Protein AF-A0A6I7X0T3-F1 (afdb_monomer)

Radius of gyration: 15.63 Å; Cα contacts (8 Å, |Δi|>4): 142; chains: 1; bounding box: 48×28×39 Å

pLDDT: mean 87.48, std 11.25, range [50.62, 98.12]

Solvent-accessible surface area (backbone atoms only — not comparable to full-atom values): 7816 Å² total; per-residue (Å²): 108,68,67,59,59,55,43,60,72,38,98,80,51,48,70,70,56,54,52,52,51,42,48,51,34,50,75,72,68,50,64,80,70,40,60,78,75,40,70,85,42,82,47,60,64,35,23,42,48,51,13,45,48,27,44,77,70,67,38,39,74,61,11,50,53,28,41,51,51,23,53,52,52,51,29,67,75,67,68,45,88,84,77,78,61,70,49,70,58,23,47,51,50,51,49,39,30,56,71,67,62,44,68,68,36,44,55,48,44,55,53,46,43,58,52,56,74,69,50,88,74,90,45,89,46,49,63,60,49,49,53,56,56,62,77,76,111

Sequence (137 aa):
MQVLQDHIKSDDATNATILSFAEYKIILGHTQDIENLIKQDYSIRGLTLRGSLCFLENRNDEALKFYSATVQQIKQKTRKRNVFLPSIHGFFYNLALLKNRAPENLNYLKKQLAIIAKSKEEDYFLSIQIQLQHGFN

Foldseek 3Di:
DVVLVVVVVDPPDDLVSLLVVLVVCLVVLNLPCSCVSLVPPLDLSSLLSQLSSCLSVVVLVSSQVSVVSSQVVCCVVVVDPQDADAEPSSVSNLVSLVVVPDPVSVVVSLSNLVSLVPDPDDGPCSVVSVVVNVVVD

Structure (mmCIF, N/CA/C/O backbone):
data_AF-A0A6I7X0T3-F1
#
_entry.id   AF-A0A6I7X0T3-F1
#
loop_
_atom_site.group_PDB
_atom_site.id
_atom_site.type_symbol
_atom_site.label_atom_id
_atom_site.label_alt_id
_atom_site.label_comp_id
_atom_site.label_asym_id
_atom_site.label_entity_id
_atom_site.label_seq_id
_atom_site.pdbx_PDB_ins_code
_atom_site.Cartn_x
_atom_site.Cartn_y
_atom_site.Cartn_z
_atom_site.occupancy
_atom_site.B_iso_or_equiv
_atom_site.auth_seq_id
_atom_site.auth_comp_id
_atom_site.auth_asym_id
_atom_site.auth_atom_id
_atom_site.pdbx_PDB_model_num
ATOM 1 N N . MET A 1 1 ? 11.819 12.827 -17.311 1.00 58.53 1 MET A N 1
ATOM 2 C CA . MET A 1 1 ? 11.371 11.483 -16.874 1.00 58.53 1 MET A CA 1
ATOM 3 C C . MET A 1 1 ? 12.126 10.347 -17.539 1.00 58.53 1 MET A C 1
ATOM 5 O O . MET A 1 1 ? 12.478 9.417 -16.829 1.00 58.53 1 MET A O 1
ATOM 9 N N . GLN A 1 2 ? 12.473 10.458 -18.824 1.00 62.31 2 GLN A N 1
ATOM 10 C CA . GLN A 1 2 ? 13.443 9.567 -19.475 1.00 62.31 2 GLN A CA 1
ATOM 11 C C . GLN A 1 2 ? 14.761 9.469 -18.679 1.00 62.31 2 GLN A C 1
ATOM 13 O O . GLN A 1 2 ? 15.197 8.377 -18.364 1.00 62.31 2 GLN A O 1
ATOM 18 N N . VAL A 1 3 ? 15.240 10.598 -18.140 1.00 63.50 3 VAL A N 1
ATOM 19 C CA . VAL A 1 3 ? 16.402 10.677 -17.228 1.00 63.50 3 VAL A CA 1
ATOM 20 C C . VAL A 1 3 ? 16.337 9.728 -16.015 1.00 63.50 3 VAL A C 1
ATOM 22 O O . VAL A 1 3 ? 17.348 9.129 -15.673 1.00 63.50 3 VAL A O 1
ATOM 25 N N . LEU A 1 4 ? 15.177 9.552 -15.359 1.00 61.22 4 LEU A N 1
ATOM 26 C CA . LEU A 1 4 ? 15.065 8.632 -14.211 1.00 61.22 4 LEU A CA 1
ATOM 27 C C . LEU A 1 4 ? 15.045 7.170 -14.660 1.00 61.22 4 LEU A C 1
ATOM 29 O O . LEU A 1 4 ? 15.636 6.319 -14.006 1.00 61.22 4 LEU A O 1
ATOM 33 N N . GLN A 1 5 ? 14.385 6.882 -15.779 1.00 65.31 5 GLN A N 1
ATOM 34 C CA . GLN A 1 5 ? 14.355 5.538 -16.347 1.00 65.31 5 GLN A CA 1
ATOM 35 C C . GLN A 1 5 ? 15.734 5.116 -16.872 1.00 65.31 5 GLN A C 1
ATOM 37 O O . GLN A 1 5 ? 16.123 3.966 -16.695 1.00 65.31 5 GLN A O 1
ATOM 42 N N . ASP A 1 6 ? 16.477 6.044 -17.470 1.00 65.38 6 ASP A N 1
ATOM 43 C CA . ASP A 1 6 ? 17.831 5.822 -17.974 1.00 65.38 6 ASP A CA 1
ATOM 44 C C . ASP A 1 6 ? 18.833 5.665 -16.824 1.00 65.38 6 ASP A C 1
ATOM 46 O O . ASP A 1 6 ? 19.697 4.797 -16.885 1.00 65.38 6 ASP A O 1
ATOM 50 N N . HIS A 1 7 ? 18.666 6.421 -15.733 1.00 63.53 7 HIS A N 1
ATOM 51 C CA . HIS A 1 7 ? 19.491 6.275 -14.532 1.00 63.53 7 HIS A CA 1
ATOM 52 C C . HIS A 1 7 ? 19.209 4.975 -13.763 1.00 63.53 7 HIS A C 1
ATOM 54 O O . HIS A 1 7 ? 20.120 4.402 -13.191 1.00 63.53 7 HIS A O 1
ATOM 60 N N . ILE A 1 8 ? 17.974 4.459 -13.780 1.00 64.50 8 ILE A N 1
ATOM 61 C CA . ILE A 1 8 ? 17.649 3.146 -13.182 1.00 64.50 8 ILE A CA 1
ATOM 62 C C . ILE A 1 8 ? 18.222 1.985 -13.996 1.00 64.50 8 ILE A C 1
ATOM 64 O O . ILE A 1 8 ? 18.464 0.912 -13.452 1.00 64.50 8 ILE A O 1
ATOM 68 N N . LYS A 1 9 ? 18.434 2.189 -15.299 1.00 63.56 9 LYS A N 1
ATOM 69 C CA . LYS A 1 9 ? 19.105 1.217 -16.167 1.00 63.56 9 LYS A CA 1
ATOM 70 C C . LYS A 1 9 ? 20.629 1.245 -16.032 1.00 63.56 9 LYS A C 1
ATOM 72 O O . LYS A 1 9 ? 21.268 0.348 -16.576 1.00 63.56 9 LYS A O 1
ATOM 77 N N . SER A 1 10 ? 21.209 2.242 -15.359 1.00 59.53 10 SER A N 1
ATOM 78 C CA . SER A 1 10 ? 22.624 2.221 -14.989 1.00 59.53 10 SER A CA 1
ATOM 79 C C . SER A 1 10 ? 22.779 1.546 -13.622 1.00 59.53 10 SER A C 1
ATOM 81 O O . SER A 1 10 ? 21.964 1.757 -12.727 1.00 59.53 10 SER A O 1
ATOM 83 N N . ASP A 1 11 ? 23.828 0.739 -13.444 1.00 61.19 11 ASP A N 1
ATOM 84 C CA . ASP A 1 11 ? 24.097 -0.028 -12.208 1.00 61.19 11 ASP A CA 1
ATOM 85 C C . ASP A 1 11 ? 24.362 0.849 -10.956 1.00 61.19 11 ASP A C 1
ATOM 87 O O . ASP A 1 11 ? 24.584 0.332 -9.863 1.00 61.19 11 ASP A O 1
ATOM 91 N N . ASP A 1 12 ? 24.288 2.178 -11.085 1.00 63.88 12 ASP A N 1
ATOM 92 C CA . ASP A 1 12 ? 24.521 3.158 -10.014 1.00 63.88 12 ASP A CA 1
ATOM 93 C C . ASP A 1 12 ? 23.238 3.571 -9.264 1.00 63.88 12 ASP A C 1
ATOM 95 O O . ASP A 1 12 ? 23.274 4.392 -8.339 1.00 63.88 12 ASP A O 1
ATOM 99 N N . ALA A 1 13 ? 22.074 3.047 -9.657 1.00 71.88 13 ALA A N 1
ATOM 100 C CA . ALA A 1 13 ? 20.803 3.453 -9.075 1.00 71.88 13 ALA A CA 1
ATOM 101 C C . ALA A 1 13 ? 20.672 3.016 -7.607 1.00 71.88 13 ALA A C 1
ATOM 103 O O . ALA A 1 13 ? 20.598 1.832 -7.276 1.00 71.88 13 ALA A O 1
ATOM 104 N N . THR A 1 14 ? 20.553 3.989 -6.700 1.00 84.25 14 THR A N 1
ATOM 105 C CA . THR A 1 14 ? 20.292 3.683 -5.287 1.00 84.25 14 THR A CA 1
ATOM 106 C C . THR A 1 14 ? 18.906 3.063 -5.094 1.00 84.25 14 THR A C 1
ATOM 108 O O . THR A 1 14 ? 17.946 3.403 -5.793 1.00 84.25 14 THR A O 1
ATOM 111 N N . ASN A 1 15 ? 18.753 2.231 -4.059 1.00 86.25 15 ASN A N 1
ATOM 112 C CA . ASN A 1 15 ? 17.454 1.660 -3.694 1.00 86.25 15 ASN A CA 1
ATOM 113 C C . ASN A 1 15 ? 16.377 2.742 -3.459 1.00 86.25 15 ASN A C 1
ATOM 115 O O . ASN A 1 15 ? 15.218 2.585 -3.836 1.00 86.25 15 ASN A O 1
ATOM 119 N N . ALA A 1 16 ? 16.760 3.896 -2.901 1.00 87.25 16 ALA A N 1
ATOM 120 C CA . ALA A 1 16 ? 15.847 5.021 -2.718 1.00 87.25 16 ALA A CA 1
ATOM 121 C C . ALA A 1 16 ? 15.305 5.560 -4.054 1.00 87.25 16 ALA A C 1
ATOM 123 O O . ALA A 1 16 ? 14.114 5.875 -4.137 1.00 87.25 16 ALA A O 1
ATOM 124 N N . THR A 1 17 ? 16.146 5.624 -5.092 1.00 89.56 17 THR A N 1
ATOM 125 C CA . THR A 1 17 ? 15.759 6.033 -6.450 1.00 89.56 17 THR A CA 1
ATOM 126 C C . THR A 1 17 ? 14.804 5.026 -7.086 1.00 89.56 17 THR A C 1
ATOM 128 O O . THR A 1 17 ? 13.782 5.429 -7.645 1.00 89.56 17 THR A O 1
ATOM 131 N N . ILE A 1 18 ? 15.086 3.725 -6.944 1.00 91.06 18 ILE A N 1
ATOM 132 C CA . ILE A 1 18 ? 14.226 2.644 -7.451 1.00 91.06 18 ILE A CA 1
ATOM 133 C C . ILE A 1 18 ? 12.827 2.741 -6.830 1.00 91.06 18 ILE A C 1
ATOM 135 O O . ILE A 1 18 ? 11.828 2.758 -7.551 1.00 91.06 18 ILE A O 1
ATOM 139 N N . LEU A 1 19 ? 12.745 2.882 -5.503 1.00 93.50 19 LEU A N 1
ATOM 140 C CA . LEU A 1 19 ? 11.469 3.019 -4.799 1.00 93.50 19 LEU A CA 1
ATOM 141 C C . LEU A 1 19 ? 10.713 4.294 -5.202 1.00 93.50 19 LEU A C 1
ATOM 143 O O . LEU A 1 19 ? 9.498 4.245 -5.367 1.00 93.50 19 LEU A O 1
ATOM 147 N N . SER A 1 20 ? 11.403 5.420 -5.408 1.00 93.06 20 SER A N 1
ATOM 148 C CA . SER A 1 20 ? 10.763 6.662 -5.873 1.00 93.06 20 SER A CA 1
ATOM 149 C C . SER A 1 20 ? 10.193 6.540 -7.284 1.00 93.06 20 SER A C 1
ATOM 151 O O . SER A 1 20 ? 9.116 7.062 -7.565 1.00 93.06 20 SER A O 1
ATOM 153 N N . PHE A 1 21 ? 10.872 5.821 -8.175 1.00 92.25 21 PHE A N 1
ATOM 154 C CA . PHE A 1 21 ? 10.352 5.559 -9.513 1.00 92.25 21 PHE A CA 1
ATOM 155 C C . PHE A 1 21 ? 9.183 4.572 -9.506 1.00 92.25 21 PHE A C 1
ATOM 157 O O . PHE A 1 21 ? 8.199 4.786 -10.214 1.00 92.25 21 PHE A O 1
ATOM 164 N N . ALA A 1 22 ? 9.250 3.531 -8.673 1.00 94.38 22 ALA A N 1
ATOM 165 C CA . ALA A 1 22 ? 8.134 2.615 -8.458 1.00 94.38 22 ALA A CA 1
ATOM 166 C C . ALA A 1 22 ? 6.892 3.355 -7.934 1.00 94.38 22 ALA A C 1
ATOM 168 O O . ALA A 1 22 ? 5.801 3.184 -8.472 1.00 94.38 22 ALA A O 1
ATOM 169 N N . GLU A 1 23 ? 7.064 4.224 -6.937 1.00 94.81 23 GLU A N 1
ATOM 170 C CA . GLU A 1 23 ? 5.997 5.062 -6.383 1.00 94.81 23 GLU A CA 1
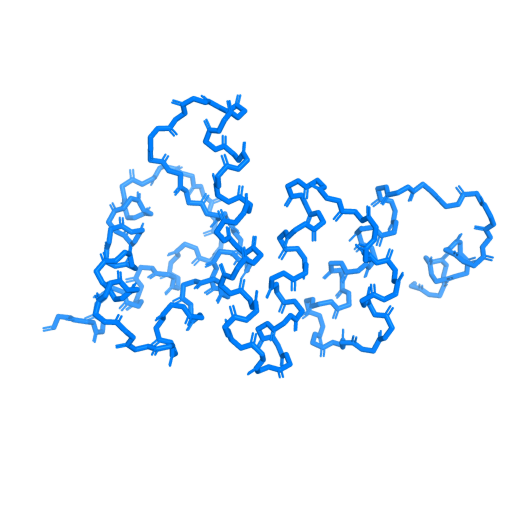ATOM 171 C C . GLU A 1 23 ? 5.386 5.982 -7.442 1.00 94.81 23 GLU A C 1
ATOM 173 O O . GLU A 1 23 ? 4.166 6.019 -7.592 1.00 94.81 23 GLU A O 1
ATOM 178 N N . TYR A 1 24 ? 6.218 6.643 -8.250 1.00 93.69 24 TYR A N 1
ATOM 179 C CA . TYR A 1 24 ? 5.743 7.448 -9.373 1.00 93.69 24 TYR A CA 1
ATOM 180 C C . TYR A 1 24 ? 4.881 6.636 -10.351 1.00 93.69 24 TYR A C 1
ATOM 182 O O . TYR A 1 24 ? 3.785 7.067 -10.710 1.00 93.69 24 TYR A O 1
ATOM 190 N N . LYS A 1 25 ? 5.343 5.450 -10.770 1.00 93.94 25 LYS A N 1
ATOM 191 C CA . LYS A 1 25 ? 4.575 4.602 -11.693 1.00 93.94 25 LYS A CA 1
ATOM 192 C C . LYS A 1 25 ? 3.250 4.138 -11.069 1.00 93.94 25 LYS A C 1
ATOM 194 O O . LYS A 1 25 ? 2.233 4.180 -11.754 1.00 93.94 25 LYS A O 1
ATOM 199 N N . ILE A 1 26 ? 3.243 3.790 -9.777 1.00 95.31 26 ILE A N 1
ATOM 200 C CA . ILE A 1 26 ? 2.024 3.447 -9.019 1.00 95.31 26 ILE A CA 1
ATOM 201 C C . ILE A 1 26 ? 1.032 4.612 -9.019 1.00 95.31 26 ILE A C 1
ATOM 203 O O . ILE A 1 26 ? -0.150 4.398 -9.271 1.00 95.31 26 ILE A O 1
ATOM 207 N N . ILE A 1 27 ? 1.494 5.842 -8.774 1.00 92.62 27 ILE A N 1
ATOM 208 C CA . ILE A 1 27 ? 0.631 7.034 -8.770 1.00 92.62 27 ILE A CA 1
ATOM 209 C C . ILE A 1 27 ? 0.006 7.271 -10.151 1.00 92.62 27 ILE A C 1
ATOM 211 O O . ILE A 1 27 ? -1.149 7.679 -10.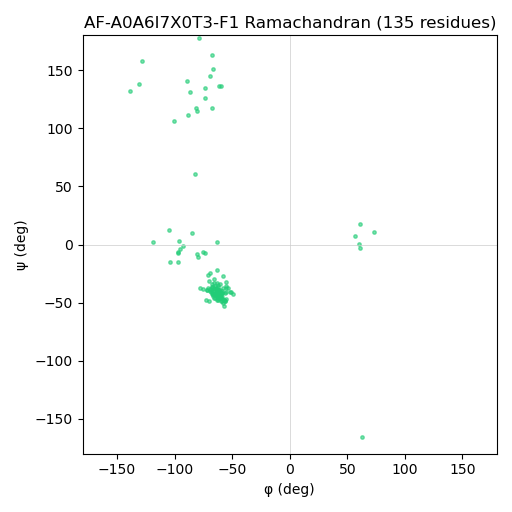236 1.00 92.62 27 ILE A O 1
ATOM 215 N N . LEU A 1 28 ? 0.729 6.963 -11.232 1.00 92.62 28 LEU A N 1
ATOM 216 C CA . LEU A 1 28 ? 0.185 6.999 -12.593 1.00 92.62 28 LEU A CA 1
ATOM 217 C C . LEU A 1 28 ? -0.739 5.820 -12.939 1.00 92.62 28 LEU A C 1
ATOM 219 O O . LEU A 1 28 ? -1.306 5.795 -14.028 1.00 92.62 28 LEU A O 1
ATOM 223 N N . GLY A 1 29 ? -0.870 4.823 -12.063 1.00 91.88 29 GLY A N 1
ATOM 224 C CA . GLY A 1 29 ? -1.607 3.592 -12.353 1.00 91.88 29 GLY A CA 1
ATOM 225 C C . GLY A 1 29 ? -0.883 2.645 -13.317 1.00 91.88 29 GLY A C 1
ATOM 226 O O . GLY A 1 29 ? -1.476 1.676 -13.782 1.00 91.88 29 GLY A O 1
ATOM 227 N N . HIS A 1 30 ? 0.392 2.891 -13.624 1.00 94.25 30 HIS A N 1
ATOM 228 C CA . HIS A 1 30 ? 1.2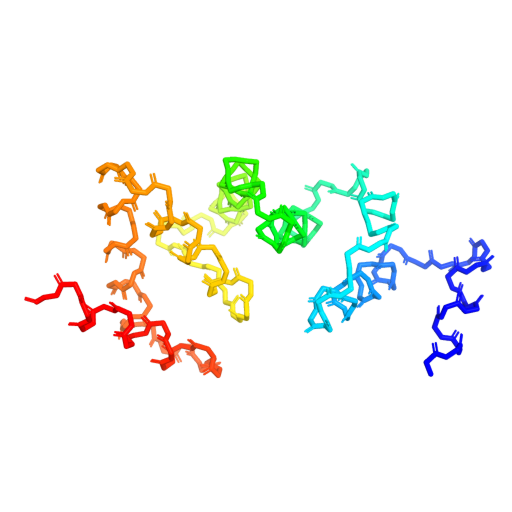07 1.974 -14.416 1.00 94.25 30 HIS A CA 1
ATOM 229 C C . HIS A 1 30 ? 1.722 0.867 -13.503 1.00 94.25 30 HIS A C 1
ATOM 231 O O . HIS A 1 30 ? 2.486 1.151 -12.591 1.00 94.25 30 HIS A O 1
ATOM 237 N N . THR A 1 31 ? 1.347 -0.386 -13.742 1.00 92.06 31 THR A N 1
ATOM 238 C CA . THR A 1 31 ? 1.733 -1.509 -12.867 1.00 92.06 31 THR A CA 1
ATOM 239 C C . THR A 1 31 ? 2.847 -2.376 -13.455 1.00 92.06 31 THR A C 1
ATOM 241 O O . THR A 1 31 ? 3.510 -3.117 -12.730 1.00 92.06 31 THR A O 1
ATOM 244 N N . GLN A 1 32 ? 3.129 -2.234 -14.754 1.00 91.56 32 GLN A N 1
ATOM 245 C CA . GLN A 1 32 ? 4.094 -3.071 -15.465 1.00 91.56 32 GLN A CA 1
ATOM 246 C C . GLN A 1 32 ? 5.497 -2.962 -14.852 1.00 91.56 32 GLN A C 1
ATOM 248 O O . GLN A 1 32 ? 5.974 -1.865 -14.550 1.00 91.56 32 GLN A O 1
ATOM 253 N N . ASP A 1 33 ? 6.169 -4.101 -14.693 1.00 89.50 33 ASP A N 1
ATOM 254 C CA . ASP A 1 33 ? 7.555 -4.253 -14.219 1.00 89.50 33 ASP A CA 1
ATOM 255 C C . ASP A 1 33 ? 7.864 -3.747 -12.802 1.00 89.50 33 ASP A C 1
ATOM 257 O O . ASP A 1 33 ? 8.985 -3.925 -12.325 1.00 89.50 33 ASP A O 1
ATOM 261 N N . ILE A 1 34 ? 6.900 -3.154 -12.091 1.00 92.75 34 ILE A N 1
ATOM 262 C CA . ILE A 1 34 ? 7.144 -2.611 -10.748 1.00 92.75 34 ILE A CA 1
ATOM 263 C C . ILE A 1 34 ? 7.490 -3.724 -9.774 1.00 92.75 34 ILE A C 1
ATOM 265 O O . ILE A 1 34 ? 8.424 -3.572 -8.991 1.00 92.75 34 ILE A O 1
ATOM 269 N N . GLU A 1 35 ? 6.782 -4.851 -9.840 1.00 92.06 35 GLU A N 1
ATOM 270 C CA . GLU A 1 35 ? 7.033 -5.978 -8.945 1.00 92.06 35 GLU A CA 1
ATOM 271 C C . GLU A 1 35 ? 8.491 -6.441 -9.030 1.00 92.06 35 GLU A C 1
ATOM 273 O O . GLU A 1 35 ? 9.135 -6.632 -8.003 1.00 92.06 35 GLU A O 1
ATOM 278 N N . ASN A 1 36 ? 9.065 -6.508 -10.234 1.00 91.25 36 ASN A N 1
ATOM 279 C CA . ASN A 1 36 ? 10.470 -6.865 -10.411 1.00 91.25 36 ASN A CA 1
ATOM 280 C C . ASN A 1 36 ? 11.436 -5.843 -9.804 1.00 91.25 36 ASN A C 1
ATOM 282 O O . ASN A 1 36 ? 12.459 -6.259 -9.260 1.00 91.25 36 ASN A O 1
ATOM 286 N N . LEU A 1 37 ? 11.100 -4.550 -9.856 1.00 89.81 37 LEU A N 1
ATOM 287 C CA . LEU A 1 37 ? 11.911 -3.479 -9.272 1.00 89.81 37 LEU A CA 1
ATOM 288 C C . LEU A 1 37 ? 11.945 -3.538 -7.739 1.00 89.81 37 LEU A C 1
ATOM 290 O O . LEU A 1 37 ? 12.965 -3.202 -7.148 1.00 89.81 37 LEU A O 1
ATOM 294 N N . ILE A 1 38 ? 10.850 -3.956 -7.090 1.00 93.56 38 ILE A N 1
ATOM 295 C CA . ILE A 1 38 ? 10.698 -3.835 -5.627 1.00 93.56 38 ILE A CA 1
ATOM 296 C C . ILE A 1 38 ? 10.531 -5.169 -4.881 1.00 93.56 38 ILE A C 1
ATOM 298 O O . ILE A 1 38 ? 10.379 -5.167 -3.660 1.00 93.56 38 ILE A O 1
ATOM 302 N N . LYS A 1 39 ? 10.570 -6.327 -5.561 1.00 91.12 39 LYS A N 1
ATOM 303 C CA . LYS A 1 39 ? 10.310 -7.652 -4.947 1.00 91.12 39 LYS A CA 1
ATOM 304 C C . LYS A 1 39 ? 11.234 -8.017 -3.783 1.00 91.12 39 LYS A C 1
ATOM 306 O O . LYS A 1 39 ? 10.828 -8.795 -2.923 1.00 91.12 39 LYS A O 1
ATOM 311 N N . GLN A 1 40 ? 12.456 -7.482 -3.760 1.00 89.81 40 GLN A N 1
ATOM 312 C CA . GLN A 1 40 ? 13.444 -7.747 -2.707 1.00 89.81 40 GLN A CA 1
ATOM 313 C C . GLN A 1 40 ? 13.452 -6.682 -1.599 1.00 89.81 40 GLN A C 1
ATOM 315 O O . GLN A 1 40 ? 14.160 -6.847 -0.607 1.00 89.81 40 GLN A O 1
ATOM 320 N N . ASP A 1 41 ? 12.661 -5.613 -1.730 1.00 92.75 41 ASP A N 1
ATOM 321 C CA . ASP A 1 41 ? 12.587 -4.572 -0.712 1.00 92.75 41 ASP A CA 1
ATOM 32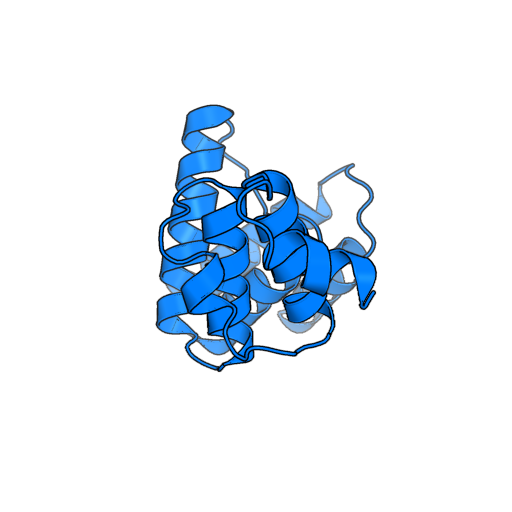2 C C . ASP A 1 41 ? 11.521 -4.912 0.341 1.00 92.75 41 ASP A C 1
ATOM 324 O O . ASP A 1 41 ? 10.313 -4.918 0.080 1.00 92.75 41 ASP A O 1
ATOM 328 N N . TYR A 1 42 ? 11.992 -5.197 1.556 1.00 93.69 42 TYR A N 1
ATOM 329 C CA . TYR A 1 42 ? 11.164 -5.497 2.730 1.00 93.69 42 TYR A CA 1
ATOM 330 C C . TYR A 1 42 ? 11.093 -4.334 3.727 1.00 93.69 42 TYR A C 1
ATOM 332 O O . TYR A 1 42 ? 10.652 -4.518 4.867 1.00 93.69 42 TYR A O 1
ATOM 340 N N . SER A 1 43 ? 11.539 -3.140 3.329 1.00 95.38 43 SER A N 1
ATOM 341 C CA . SER A 1 43 ? 11.375 -1.938 4.139 1.00 95.38 43 SER A CA 1
ATOM 342 C C . SER A 1 43 ? 9.899 -1.544 4.226 1.00 95.38 43 SER A C 1
ATOM 344 O O . SER A 1 43 ? 9.074 -1.936 3.399 1.00 95.38 43 SER A O 1
ATOM 346 N N . ILE A 1 44 ? 9.567 -0.688 5.196 1.00 95.94 44 ILE A N 1
ATOM 347 C CA . ILE A 1 44 ? 8.235 -0.074 5.316 1.00 95.94 44 ILE A CA 1
ATOM 348 C C . ILE A 1 44 ? 7.783 0.525 3.973 1.00 95.94 44 ILE A C 1
ATOM 350 O O . ILE A 1 44 ? 6.632 0.343 3.579 1.00 95.94 44 ILE A O 1
ATOM 354 N N . ARG A 1 45 ? 8.680 1.209 3.247 1.00 95.56 45 ARG A N 1
ATOM 355 C CA . ARG A 1 45 ? 8.356 1.822 1.951 1.00 95.56 45 ARG A CA 1
ATOM 356 C C . ARG A 1 45 ? 8.135 0.759 0.874 1.00 95.56 45 ARG A C 1
ATOM 358 O O . ARG A 1 45 ? 7.095 0.793 0.228 1.00 95.56 45 ARG A O 1
ATOM 365 N N . GLY A 1 46 ? 9.035 -0.216 0.737 1.00 96.38 46 GLY A N 1
ATOM 366 C CA . GLY A 1 46 ? 8.887 -1.313 -0.229 1.00 96.38 46 GLY A CA 1
ATOM 367 C C . GLY A 1 46 ? 7.587 -2.096 -0.042 1.00 96.38 46 GLY A C 1
ATOM 368 O O . GLY A 1 46 ? 6.822 -2.263 -0.991 1.00 96.38 46 GLY A O 1
ATOM 369 N N . LEU A 1 47 ? 7.264 -2.482 1.196 1.00 97.56 47 LEU A N 1
ATOM 370 C CA . LEU A 1 47 ? 6.006 -3.164 1.521 1.00 97.56 47 LEU A CA 1
ATOM 371 C C . LEU A 1 47 ? 4.772 -2.302 1.208 1.00 97.56 47 LEU A C 1
ATOM 373 O O . LEU A 1 47 ? 3.790 -2.808 0.668 1.00 97.56 47 LEU A O 1
ATOM 377 N N . THR A 1 48 ? 4.826 -0.995 1.483 1.00 97.75 48 THR A N 1
ATOM 378 C CA . THR A 1 48 ? 3.739 -0.053 1.152 1.00 97.75 48 THR A CA 1
ATOM 379 C C . THR A 1 48 ? 3.477 0.014 -0.353 1.00 97.75 48 THR A C 1
ATOM 381 O O . THR A 1 48 ? 2.323 -0.034 -0.794 1.00 97.75 48 THR A O 1
ATOM 384 N N . LEU A 1 49 ? 4.544 0.090 -1.154 1.00 97.44 49 LEU A N 1
ATOM 385 C CA . LEU A 1 49 ? 4.444 0.123 -2.611 1.00 97.44 49 LEU A CA 1
ATOM 386 C C . LEU A 1 49 ? 3.933 -1.210 -3.168 1.00 97.44 49 LEU A C 1
ATOM 388 O O . LEU A 1 49 ? 3.062 -1.202 -4.033 1.00 97.44 49 LEU A O 1
ATOM 392 N N . ARG A 1 50 ? 4.375 -2.349 -2.620 1.00 97.62 50 ARG A N 1
ATOM 393 C CA . ARG A 1 50 ? 3.859 -3.677 -3.000 1.00 97.62 50 ARG A CA 1
ATOM 394 C C . ARG A 1 50 ? 2.374 -3.838 -2.689 1.00 97.62 50 ARG A C 1
ATOM 396 O O . ARG A 1 50 ? 1.638 -4.338 -3.535 1.00 97.62 50 ARG A O 1
ATOM 403 N N . GLY A 1 51 ? 1.918 -3.369 -1.525 1.00 97.81 51 GLY A N 1
ATOM 404 C CA . GLY A 1 51 ? 0.491 -3.350 -1.190 1.00 97.81 51 GLY A CA 1
ATOM 405 C C . GLY A 1 51 ? -0.323 -2.522 -2.185 1.00 97.81 51 GLY A C 1
ATOM 406 O O . GLY A 1 51 ? -1.367 -2.964 -2.657 1.00 97.81 51 GLY A O 1
ATOM 407 N N . SER A 1 52 ? 0.209 -1.363 -2.575 1.00 97.94 52 SER A N 1
ATOM 408 C CA . SER A 1 52 ? -0.435 -0.463 -3.538 1.00 97.94 52 SER A CA 1
ATOM 409 C C . SER A 1 52 ? -0.485 -1.051 -4.944 1.00 97.94 52 SER A C 1
ATOM 411 O O . SER A 1 52 ? -1.528 -0.997 -5.587 1.00 97.94 52 SER A O 1
ATOM 413 N N . LEU A 1 53 ? 0.605 -1.675 -5.394 1.00 97.94 53 LEU A N 1
ATOM 414 C CA . LEU A 1 53 ? 0.655 -2.398 -6.662 1.00 97.94 53 LEU A CA 1
ATOM 415 C C . LEU A 1 53 ? -0.395 -3.518 -6.704 1.00 97.94 53 LEU A C 1
ATOM 417 O O . LEU A 1 53 ? -1.201 -3.562 -7.628 1.00 97.94 53 LEU A O 1
ATOM 421 N N . CYS A 1 54 ? -0.445 -4.362 -5.668 1.00 97.56 54 CYS A N 1
ATOM 422 C CA . CYS A 1 54 ? -1.429 -5.442 -5.577 1.00 97.56 54 CYS A CA 1
ATOM 423 C C . CYS A 1 54 ? -2.866 -4.906 -5.607 1.00 97.56 54 CYS A C 1
ATOM 425 O O . CYS A 1 54 ? -3.725 -5.475 -6.277 1.00 97.56 54 CYS A O 1
ATOM 427 N N . PHE A 1 55 ? -3.138 -3.800 -4.907 1.00 97.75 55 PHE A N 1
ATOM 428 C CA . PHE A 1 55 ? -4.458 -3.172 -4.915 1.00 97.75 55 PHE A CA 1
ATOM 429 C C . PHE A 1 55 ? -4.860 -2.689 -6.317 1.00 97.75 55 PHE A C 1
ATOM 431 O O . PHE A 1 55 ? -5.977 -2.970 -6.758 1.00 97.75 55 PHE A O 1
ATOM 438 N N . LEU A 1 56 ? -3.952 -2.010 -7.031 1.00 96.69 56 LEU A N 1
ATOM 439 C CA . LEU A 1 56 ? -4.191 -1.527 -8.398 1.00 96.69 56 LEU A CA 1
ATOM 440 C C . LEU A 1 56 ? -4.427 -2.675 -9.390 1.00 96.69 56 LEU A C 1
ATOM 442 O O . LEU A 1 56 ? -5.247 -2.547 -10.293 1.00 96.69 56 LEU A O 1
ATOM 446 N N . GLU A 1 57 ? -3.785 -3.821 -9.175 1.00 96.44 57 GLU A N 1
ATOM 447 C CA . GLU A 1 57 ? -3.984 -5.047 -9.960 1.00 96.44 57 GLU A CA 1
ATOM 448 C 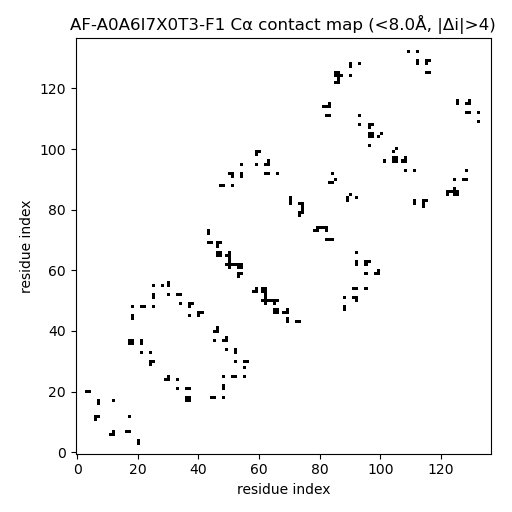C . GLU A 1 57 ? -5.169 -5.899 -9.477 1.00 96.44 57 GLU A C 1
ATOM 450 O O . GLU A 1 57 ? -5.350 -7.036 -9.907 1.00 96.44 57 GLU A O 1
ATOM 455 N N . ASN A 1 58 ? -5.991 -5.366 -8.567 1.00 95.94 58 ASN A N 1
ATOM 456 C CA . ASN A 1 58 ? -7.153 -6.035 -7.984 1.00 95.94 58 ASN A CA 1
ATOM 457 C C . ASN A 1 58 ? -6.826 -7.335 -7.208 1.00 95.94 58 ASN A C 1
ATOM 459 O O . ASN A 1 58 ? -7.730 -8.107 -6.875 1.00 95.94 58 ASN A O 1
ATOM 463 N N . ARG A 1 59 ? -5.558 -7.538 -6.824 1.00 96.56 59 ARG A N 1
ATOM 464 C CA . ARG A 1 59 ? -5.069 -8.598 -5.923 1.00 96.56 59 ARG A CA 1
ATOM 465 C C . ARG A 1 59 ? -5.269 -8.195 -4.455 1.00 96.56 59 ARG A C 1
ATOM 467 O O . ARG A 1 59 ? -4.318 -8.045 -3.689 1.00 96.56 59 ARG A O 1
ATOM 474 N N . ASN A 1 60 ? -6.523 -7.962 -4.056 1.00 95.62 60 ASN A N 1
ATOM 475 C CA . ASN A 1 60 ? -6.852 -7.327 -2.768 1.00 95.62 60 ASN A CA 1
ATOM 476 C C . ASN A 1 60 ? -6.352 -8.114 -1.540 1.00 95.62 60 ASN A C 1
ATOM 478 O O . ASN A 1 60 ? -5.860 -7.505 -0.593 1.00 95.62 60 ASN A O 1
ATOM 482 N N . ASP A 1 61 ? -6.420 -9.446 -1.551 1.00 95.50 61 ASP A N 1
ATOM 483 C CA . ASP A 1 61 ? -5.965 -10.252 -0.408 1.00 95.50 61 ASP A CA 1
ATOM 484 C C . ASP A 1 61 ? -4.444 -10.169 -0.215 1.00 95.50 61 ASP A C 1
ATOM 486 O O . ASP A 1 61 ? -3.951 -10.103 0.911 1.00 95.50 61 ASP A O 1
ATOM 490 N N . GLU A 1 62 ? -3.684 -10.117 -1.310 1.00 97.00 62 GLU A N 1
ATOM 491 C CA . GLU A 1 62 ? -2.238 -9.881 -1.272 1.00 97.00 62 GLU A CA 1
ATOM 492 C C . GLU A 1 62 ? -1.922 -8.452 -0.825 1.00 97.00 62 GLU A C 1
ATOM 494 O O . GLU A 1 62 ? -1.043 -8.252 0.018 1.00 97.00 62 GLU A O 1
ATOM 499 N N . ALA A 1 63 ? -2.687 -7.467 -1.307 1.00 97.81 63 ALA A N 1
ATOM 500 C CA . ALA A 1 63 ? -2.557 -6.079 -0.878 1.00 97.81 63 ALA A CA 1
ATOM 501 C C . ALA A 1 63 ? -2.687 -5.956 0.647 1.00 97.81 63 ALA A C 1
ATOM 503 O O . ALA A 1 63 ? -1.833 -5.350 1.300 1.00 97.81 63 ALA A O 1
ATOM 504 N N . LEU A 1 64 ? -3.705 -6.598 1.233 1.00 97.56 64 LEU A N 1
ATOM 505 C CA . LEU A 1 64 ? -3.926 -6.601 2.680 1.00 97.56 64 LEU A CA 1
ATOM 506 C C . LEU A 1 64 ? -2.772 -7.245 3.457 1.00 97.56 64 LEU A C 1
ATOM 508 O O . LEU A 1 64 ? -2.421 -6.741 4.527 1.00 97.56 64 LEU A O 1
ATOM 512 N N . LYS A 1 65 ? -2.140 -8.304 2.931 1.00 97.31 65 LYS A N 1
ATOM 513 C CA . LYS A 1 65 ? -0.956 -8.917 3.561 1.00 97.31 65 LYS A CA 1
ATOM 514 C C . LYS A 1 65 ? 0.211 -7.932 3.621 1.00 97.31 65 LYS A C 1
ATOM 516 O O . LYS A 1 65 ? 0.799 -7.756 4.690 1.00 97.31 65 LYS A O 1
ATOM 521 N N . PHE A 1 66 ? 0.515 -7.255 2.512 1.00 98.12 66 PHE A N 1
ATOM 522 C CA . PHE A 1 66 ? 1.605 -6.278 2.469 1.00 98.12 66 PHE A CA 1
ATOM 523 C C . PHE A 1 66 ? 1.333 -5.065 3.358 1.00 98.12 66 PHE A C 1
ATOM 525 O O . PHE A 1 66 ? 2.191 -4.703 4.161 1.00 98.12 66 PHE A O 1
ATOM 532 N N . TYR A 1 67 ? 0.132 -4.485 3.300 1.00 97.75 67 TYR A N 1
ATOM 533 C CA . TYR A 1 67 ? -0.218 -3.360 4.168 1.00 97.75 67 TYR A CA 1
ATOM 534 C C . TYR A 1 67 ? -0.202 -3.731 5.653 1.00 97.75 67 TYR A C 1
ATOM 536 O O . TYR A 1 67 ? 0.311 -2.965 6.472 1.00 97.75 67 TYR A O 1
ATOM 544 N N . SER A 1 68 ? -0.692 -4.919 6.016 1.00 95.62 68 SER A N 1
ATOM 545 C CA . SER A 1 68 ? -0.640 -5.401 7.401 1.00 95.62 68 SER A CA 1
ATOM 546 C C . SER A 1 68 ? 0.801 -5.543 7.894 1.00 95.62 68 SER A C 1
ATOM 548 O O . SER A 1 68 ? 1.116 -5.101 9.004 1.00 95.62 68 SER A O 1
ATOM 550 N N . ALA A 1 69 ? 1.693 -6.083 7.055 1.00 97.00 69 ALA A N 1
ATOM 551 C CA . ALA A 1 69 ? 3.119 -6.171 7.355 1.00 97.00 69 ALA A CA 1
ATOM 552 C C . ALA A 1 69 ? 3.752 -4.778 7.530 1.00 97.00 69 ALA A C 1
ATOM 554 O O . ALA A 1 69 ? 4.485 -4.556 8.497 1.00 97.00 69 ALA A O 1
ATOM 555 N N . THR A 1 70 ? 3.409 -3.810 6.671 1.00 97.00 70 THR A N 1
ATOM 556 C CA . THR A 1 70 ? 3.835 -2.409 6.819 1.00 97.00 70 THR A CA 1
ATOM 557 C C . THR A 1 70 ? 3.406 -1.833 8.168 1.00 97.00 70 THR A C 1
ATOM 559 O O . THR A 1 70 ? 4.241 -1.317 8.915 1.00 97.00 70 THR A O 1
ATOM 562 N N . VAL A 1 71 ? 2.117 -1.932 8.521 1.00 95.69 71 VAL A N 1
ATOM 563 C CA . VAL A 1 71 ? 1.593 -1.414 9.797 1.00 95.69 71 VAL A CA 1
ATOM 564 C C . VAL A 1 71 ? 2.311 -2.066 10.977 1.00 95.69 71 VAL A C 1
ATOM 566 O O . VAL A 1 71 ? 2.667 -1.380 11.938 1.00 95.69 71 VAL A O 1
ATOM 569 N N . GLN A 1 72 ? 2.551 -3.377 10.918 1.00 95.25 72 GLN A N 1
ATOM 570 C CA . GLN A 1 72 ? 3.273 -4.101 11.959 1.00 95.25 72 GLN A CA 1
ATOM 571 C C . GLN A 1 72 ? 4.706 -3.576 12.125 1.00 95.25 72 GLN A C 1
ATOM 573 O O . GLN A 1 72 ? 5.117 -3.305 13.256 1.00 95.25 72 GLN A O 1
ATOM 578 N N . GLN A 1 73 ? 5.440 -3.358 11.030 1.00 96.25 73 GLN A N 1
ATOM 579 C CA . GLN A 1 73 ? 6.788 -2.786 11.089 1.00 96.25 73 GLN A CA 1
ATOM 580 C C . GLN A 1 73 ? 6.788 -1.358 11.653 1.00 96.25 73 GLN A C 1
ATOM 582 O O . GLN A 1 73 ? 7.621 -1.034 12.502 1.00 96.25 73 GLN A O 1
ATOM 587 N N . ILE A 1 74 ? 5.831 -0.508 11.261 1.00 94.50 74 ILE A N 1
ATOM 588 C CA . ILE A 1 74 ? 5.725 0.853 11.810 1.00 94.50 74 ILE A CA 1
ATOM 589 C C . ILE A 1 74 ? 5.456 0.800 13.318 1.00 94.50 74 ILE A C 1
ATOM 591 O O . ILE A 1 74 ? 6.103 1.521 14.082 1.00 94.50 74 ILE A O 1
ATOM 595 N N . LYS A 1 75 ? 4.545 -0.068 13.776 1.00 94.06 75 LYS A N 1
ATOM 596 C CA . LYS A 1 75 ? 4.269 -0.259 15.209 1.00 94.06 75 LYS A CA 1
ATOM 597 C C . LYS A 1 75 ? 5.510 -0.714 15.974 1.00 94.06 75 LYS A C 1
ATOM 599 O O . LYS A 1 75 ? 5.761 -0.214 17.065 1.00 94.06 75 LYS A O 1
ATOM 604 N N . GLN A 1 76 ? 6.304 -1.624 15.412 1.00 93.62 76 GLN A N 1
ATOM 605 C CA . GLN A 1 76 ? 7.551 -2.074 16.036 1.00 93.62 76 GLN A CA 1
ATOM 606 C C . GLN A 1 76 ? 8.581 -0.942 16.128 1.00 93.62 76 GLN A C 1
ATOM 608 O O . GLN A 1 76 ? 9.151 -0.729 17.198 1.00 93.62 76 GLN A O 1
ATOM 613 N N . LYS A 1 77 ? 8.766 -0.180 15.042 1.00 92.75 77 LYS A N 1
ATOM 614 C CA . LYS A 1 77 ? 9.741 0.918 14.962 1.00 92.75 77 LYS A CA 1
ATOM 615 C C . LYS A 1 77 ? 9.369 2.114 15.840 1.00 92.75 77 LYS A C 1
ATOM 617 O O . LYS A 1 77 ? 10.236 2.709 16.465 1.00 92.75 77 LYS A O 1
ATOM 622 N N . THR A 1 78 ? 8.088 2.473 15.890 1.00 91.50 78 THR A N 1
ATOM 623 C CA . THR A 1 78 ? 7.606 3.673 16.602 1.00 91.50 78 THR A CA 1
ATOM 624 C C . THR A 1 78 ? 7.085 3.386 18.007 1.00 91.50 78 THR A C 1
ATOM 626 O O . THR A 1 78 ? 6.856 4.321 18.769 1.00 91.50 78 THR A O 1
ATOM 629 N N .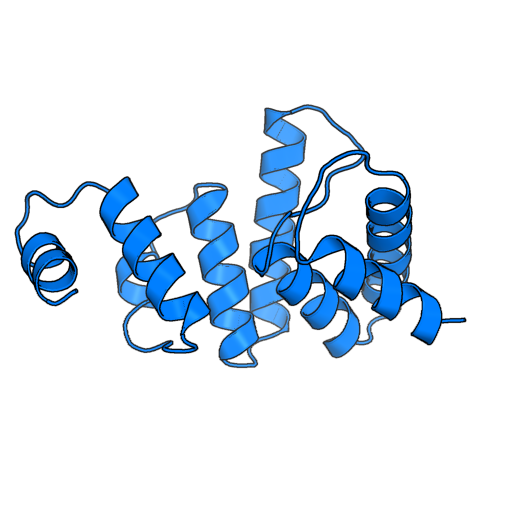 ARG A 1 79 ? 6.826 2.112 18.340 1.00 91.00 79 ARG A N 1
ATOM 630 C CA . ARG A 1 79 ? 6.114 1.661 19.552 1.00 91.00 79 ARG A CA 1
ATOM 631 C C . ARG A 1 79 ? 4.702 2.246 19.722 1.00 91.00 79 ARG A C 1
ATOM 633 O O . ARG A 1 79 ? 4.059 2.005 20.744 1.00 91.00 79 ARG A O 1
ATOM 640 N N . LYS A 1 80 ? 4.174 2.967 18.725 1.00 88.00 80 LYS A N 1
ATOM 641 C CA . LYS A 1 80 ? 2.818 3.528 18.749 1.00 88.00 80 LYS A CA 1
ATOM 642 C C . LYS A 1 80 ? 1.785 2.416 18.560 1.00 88.00 80 LYS A C 1
ATOM 644 O O . LYS A 1 80 ? 1.912 1.576 17.674 1.00 88.00 80 LYS A O 1
ATOM 649 N N . ARG A 1 81 ? 0.726 2.429 19.375 1.00 81.25 81 ARG A N 1
ATOM 650 C CA . ARG A 1 81 ? -0.407 1.488 19.245 1.00 81.25 81 ARG A CA 1
ATOM 651 C C . ARG A 1 81 ? -1.355 1.879 18.108 1.00 81.25 81 ARG A C 1
ATOM 653 O O . ARG A 1 81 ? -1.836 1.004 17.387 1.00 81.25 81 ARG A O 1
ATOM 660 N N . ASN A 1 82 ? -1.564 3.184 17.936 1.00 85.44 82 ASN A N 1
ATOM 661 C CA . ASN A 1 82 ? -2.412 3.772 16.905 1.00 85.44 82 ASN A CA 1
ATOM 662 C C . ASN A 1 82 ? -1.523 4.276 15.770 1.00 85.44 82 ASN A C 1
ATOM 664 O O . ASN A 1 82 ? -0.806 5.261 15.929 1.00 85.44 82 ASN A O 1
ATOM 668 N N . VAL A 1 83 ? -1.546 3.552 14.657 1.00 88.19 83 VAL A N 1
ATOM 669 C CA . VAL A 1 83 ? -0.799 3.860 13.438 1.00 88.19 83 VAL A CA 1
ATOM 670 C C . VAL A 1 83 ? -1.783 3.772 12.282 1.00 88.19 83 VAL A C 1
ATOM 672 O O . VAL A 1 83 ? -2.601 2.846 12.254 1.00 88.19 83 VAL A O 1
ATOM 675 N N . PHE A 1 84 ? -1.677 4.720 11.361 1.00 89.12 84 PHE A N 1
ATOM 676 C CA . PHE A 1 84 ? -2.319 4.703 10.054 1.00 89.12 84 PHE A CA 1
ATOM 677 C C . PHE A 1 84 ? -1.249 4.968 8.986 1.00 89.12 84 PHE A C 1
ATOM 679 O O . PHE A 1 84 ? -0.174 5.483 9.304 1.00 89.12 84 PHE A O 1
ATOM 686 N N . LEU A 1 85 ? -1.508 4.561 7.743 1.00 90.56 85 LEU A N 1
ATOM 687 C CA . LEU A 1 85 ? -0.650 4.933 6.619 1.00 90.56 85 LEU A CA 1
ATOM 688 C C . LEU A 1 85 ? -1.122 6.288 6.074 1.00 90.56 85 LEU A C 1
ATOM 690 O O . LEU A 1 85 ? -2.322 6.434 5.836 1.00 90.56 85 LEU A O 1
ATOM 694 N N . PRO A 1 86 ? -0.223 7.257 5.854 1.00 85.81 86 PRO A N 1
ATOM 695 C CA . PRO A 1 86 ? -0.581 8.516 5.218 1.00 85.81 86 PRO A CA 1
ATOM 696 C C . PRO A 1 86 ? -0.685 8.358 3.692 1.00 85.81 86 PRO A C 1
ATOM 698 O O . PRO A 1 86 ? -0.368 7.309 3.116 1.00 85.81 86 PRO A O 1
ATOM 701 N N . SER A 1 87 ? -1.056 9.448 3.034 1.00 88.69 87 SER A N 1
ATOM 702 C CA . SER A 1 87 ? -1.079 9.679 1.591 1.00 88.69 87 SER A CA 1
ATOM 703 C C . SER A 1 87 ? -2.033 8.767 0.814 1.00 88.69 87 SER A C 1
ATOM 705 O O . SER A 1 87 ? -2.900 8.085 1.372 1.00 88.69 87 SER A O 1
ATOM 707 N N . ILE A 1 88 ? -1.854 8.739 -0.508 1.00 92.75 88 ILE A N 1
ATOM 708 C CA . ILE A 1 88 ? -2.599 7.881 -1.427 1.00 92.75 88 ILE A CA 1
ATOM 709 C C . ILE A 1 88 ? -2.498 6.395 -1.051 1.00 92.75 88 ILE A C 1
ATOM 711 O O . ILE A 1 88 ? -3.458 5.645 -1.209 1.00 92.75 88 ILE A O 1
ATOM 715 N N . HIS A 1 89 ? -1.371 5.965 -0.479 1.00 94.94 89 HIS A N 1
ATOM 716 C CA . HIS A 1 89 ? -1.169 4.573 -0.080 1.00 94.94 89 HIS A CA 1
ATOM 717 C C . HIS A 1 89 ? -2.054 4.166 1.104 1.00 94.94 89 HIS A C 1
ATOM 719 O O . HIS A 1 89 ? -2.591 3.058 1.118 1.00 94.94 89 HIS A O 1
ATOM 725 N N . GLY A 1 90 ? -2.254 5.066 2.072 1.00 93.62 90 GLY A N 1
ATOM 726 C CA . GLY A 1 90 ? -3.231 4.872 3.142 1.00 93.62 90 GLY A CA 1
ATOM 727 C C . GLY A 1 90 ? -4.662 4.810 2.627 1.00 93.62 90 GLY A C 1
ATOM 728 O O . GLY A 1 90 ? -5.453 3.976 3.070 1.00 93.62 90 GLY A O 1
ATOM 729 N N . PHE A 1 91 ? -4.978 5.634 1.628 1.00 93.12 91 PHE A N 1
ATOM 730 C CA . PHE A 1 91 ? -6.278 5.596 0.970 1.00 93.12 91 PHE A CA 1
ATOM 731 C C . PHE A 1 91 ? -6.521 4.255 0.260 1.00 93.12 91 PHE A C 1
ATOM 733 O O . PHE A 1 91 ? -7.552 3.626 0.494 1.00 93.12 91 PHE A O 1
ATOM 740 N N . PHE A 1 92 ? -5.558 3.757 -0.522 1.00 95.88 92 PHE A N 1
ATOM 741 C CA . PHE A 1 92 ? -5.638 2.432 -1.149 1.00 95.88 92 PHE A CA 1
ATOM 742 C C . PHE A 1 92 ? -5.783 1.305 -0.131 1.00 95.88 92 PHE A C 1
ATOM 744 O O . PHE A 1 92 ? -6.595 0.404 -0.334 1.00 95.88 92 PHE A O 1
ATOM 751 N N . TYR A 1 93 ? -5.075 1.373 0.997 1.00 96.69 93 TYR A N 1
ATOM 752 C CA . TYR A 1 93 ? -5.239 0.385 2.058 1.00 96.69 93 TYR A CA 1
ATOM 753 C C . TYR A 1 93 ? -6.663 0.382 2.633 1.00 96.69 93 TYR A C 1
ATOM 755 O O . TYR A 1 93 ? -7.289 -0.674 2.747 1.00 96.69 93 TYR A O 1
ATOM 763 N N . ASN A 1 94 ? -7.214 1.560 2.930 1.00 94.81 94 ASN A N 1
ATOM 764 C CA . ASN A 1 94 ? -8.586 1.689 3.420 1.00 94.81 94 ASN A CA 1
ATOM 765 C C . ASN A 1 94 ? -9.613 1.165 2.402 1.00 94.81 94 ASN A C 1
ATOM 767 O O . ASN A 1 94 ? -10.569 0.484 2.779 1.00 94.81 94 ASN A O 1
ATOM 771 N N . LEU A 1 95 ? -9.393 1.412 1.108 1.00 94.88 95 LEU A N 1
ATOM 772 C CA . LEU A 1 95 ? -10.224 0.851 0.043 1.00 94.88 95 LEU A CA 1
ATOM 773 C C . LEU A 1 95 ? -10.077 -0.670 -0.088 1.00 94.88 95 LEU A C 1
ATOM 775 O O . LEU A 1 95 ? -11.073 -1.344 -0.342 1.00 94.88 95 LEU A O 1
ATOM 779 N N . ALA A 1 96 ? -8.879 -1.226 0.108 1.00 96.44 96 ALA A N 1
ATOM 780 C CA . ALA A 1 96 ? -8.657 -2.671 0.104 1.00 96.44 96 ALA A CA 1
ATOM 781 C C . ALA A 1 96 ? -9.434 -3.357 1.242 1.00 96.44 96 ALA A C 1
ATOM 783 O O . ALA A 1 96 ? -10.099 -4.370 1.016 1.00 96.44 96 ALA A O 1
ATOM 784 N N . LEU A 1 97 ? -9.420 -2.764 2.445 1.00 95.38 97 LEU A N 1
ATOM 785 C CA . LEU A 1 97 ? -10.205 -3.234 3.595 1.00 95.38 97 LEU A CA 1
ATOM 786 C C . LEU A 1 97 ? -11.709 -3.208 3.298 1.00 95.38 97 LEU A C 1
ATOM 788 O O . LEU A 1 97 ? -12.414 -4.177 3.580 1.00 95.38 97 LEU A O 1
ATOM 792 N N . LEU A 1 98 ? -12.194 -2.121 2.689 1.00 94.31 98 LEU A N 1
ATOM 793 C CA . LEU A 1 98 ? -13.590 -1.986 2.273 1.00 94.31 98 LEU A CA 1
ATOM 794 C C . LEU A 1 98 ? -13.972 -3.026 1.204 1.00 94.31 98 LEU A C 1
ATOM 796 O O . LEU A 1 98 ? -15.024 -3.658 1.309 1.00 94.31 98 LEU A O 1
ATOM 800 N N . LYS A 1 99 ? -13.122 -3.226 0.189 1.00 93.56 99 LYS A N 1
ATOM 801 C CA . LYS A 1 99 ? -13.364 -4.164 -0.919 1.00 93.56 99 LYS A CA 1
ATOM 802 C C . LYS A 1 99 ? -13.435 -5.621 -0.470 1.00 93.56 99 LYS A C 1
ATOM 804 O O . LYS A 1 99 ? -14.243 -6.364 -1.020 1.00 93.56 99 LYS A O 1
ATOM 809 N N . ASN A 1 100 ? -12.613 -6.029 0.496 1.00 92.56 100 ASN A N 1
ATOM 810 C CA . ASN A 1 100 ? -12.582 -7.413 0.974 1.00 92.56 100 ASN A CA 1
ATOM 811 C C . ASN A 1 100 ? -13.860 -7.803 1.754 1.00 92.56 100 ASN A C 1
ATOM 813 O O . ASN A 1 100 ? -14.229 -8.973 1.765 1.00 92.56 100 ASN A O 1
ATOM 817 N N . ARG A 1 101 ? -14.581 -6.833 2.341 1.00 88.50 101 ARG A N 1
ATOM 818 C CA . ARG A 1 101 ? -15.886 -7.002 3.024 1.00 88.50 101 ARG A CA 1
ATOM 819 C C . ARG A 1 101 ? -15.913 -7.947 4.234 1.00 88.50 101 ARG A C 1
ATOM 821 O O . ARG A 1 101 ? -16.973 -8.079 4.844 1.00 88.50 101 ARG A O 1
ATOM 828 N N . ALA A 1 102 ? -14.797 -8.560 4.629 1.00 92.38 102 ALA A N 1
ATOM 829 C CA . ALA A 1 102 ? -14.760 -9.364 5.845 1.00 92.38 102 ALA A CA 1
ATOM 830 C C . ALA A 1 102 ? -15.077 -8.496 7.086 1.00 92.38 102 ALA A C 1
ATOM 832 O O . ALA A 1 102 ? -14.556 -7.376 7.193 1.00 92.38 102 ALA A O 1
ATOM 833 N N . PRO A 1 103 ? -15.916 -8.964 8.033 1.00 92.62 103 PRO A N 1
ATOM 834 C CA . PRO A 1 103 ? -16.325 -8.177 9.201 1.00 92.62 103 PRO A CA 1
ATOM 835 C C . PRO A 1 103 ? -15.154 -7.611 10.017 1.00 92.62 103 PRO A C 1
ATOM 837 O O . PRO A 1 103 ? -15.204 -6.474 10.489 1.00 92.62 103 PRO A O 1
ATOM 840 N N . GLU A 1 104 ? -14.074 -8.375 10.160 1.00 93.12 104 GLU A N 1
ATOM 841 C CA . GLU A 1 104 ? -12.837 -7.970 10.821 1.00 93.12 104 GLU A CA 1
ATOM 842 C C . GLU A 1 104 ? -12.154 -6.793 10.115 1.00 93.12 104 GLU A C 1
ATOM 844 O O . GLU A 1 104 ? -11.723 -5.849 10.782 1.00 93.12 104 GLU A O 1
ATOM 849 N N . ASN A 1 105 ? -12.138 -6.796 8.781 1.00 92.38 105 ASN A N 1
ATOM 850 C CA . ASN A 1 105 ? -11.543 -5.742 7.964 1.00 92.38 105 ASN A CA 1
ATOM 851 C C . ASN A 1 105 ? -12.390 -4.471 8.000 1.00 92.38 105 ASN A C 1
ATOM 853 O O . ASN A 1 105 ? -11.844 -3.378 8.137 1.00 92.38 105 ASN A O 1
ATOM 857 N N . LEU A 1 106 ? -13.718 -4.600 7.988 1.00 93.38 106 LEU A N 1
ATOM 858 C CA . LEU A 1 106 ? -14.630 -3.464 8.151 1.00 93.38 106 LEU A CA 1
ATOM 859 C C . LEU A 1 106 ? -14.522 -2.840 9.550 1.00 93.38 106 LEU A C 1
ATOM 861 O O . LEU A 1 106 ? -14.458 -1.618 9.691 1.00 93.38 106 LEU A O 1
ATOM 865 N N . ASN A 1 107 ? -14.440 -3.663 10.597 1.00 93.00 107 ASN A N 1
ATOM 866 C CA . ASN A 1 107 ? -14.225 -3.183 11.962 1.00 93.00 107 ASN A CA 1
ATOM 867 C C . ASN A 1 107 ? -12.859 -2.509 12.123 1.00 93.00 107 ASN A C 1
ATOM 869 O O . ASN A 1 107 ? -12.739 -1.497 12.819 1.00 93.00 107 ASN A O 1
ATOM 873 N N . TYR A 1 108 ? -11.823 -3.055 11.488 1.00 92.94 108 TYR A N 1
ATOM 874 C CA . TYR A 1 108 ? -10.498 -2.451 11.485 1.00 92.94 108 TYR A CA 1
ATOM 875 C C . TYR A 1 108 ? -10.479 -1.120 10.721 1.00 92.94 108 TYR A C 1
ATOM 877 O O . TYR A 1 108 ? -9.946 -0.138 11.240 1.00 92.94 108 TYR A O 1
ATOM 885 N N . LEU A 1 109 ? -11.134 -1.049 9.561 1.00 93.62 109 LEU A N 1
ATOM 886 C CA . LEU A 1 109 ? -11.305 0.179 8.787 1.00 93.62 109 LEU A CA 1
ATOM 887 C C . LEU A 1 109 ? -11.982 1.275 9.617 1.00 93.62 109 LEU A C 1
ATOM 889 O O . LEU A 1 109 ? -11.447 2.375 9.718 1.00 93.62 109 LEU A O 1
ATOM 893 N N . LYS A 1 110 ? -13.085 0.970 10.315 1.00 91.75 110 LYS A N 1
ATOM 894 C CA . LYS A 1 110 ? -13.738 1.930 11.228 1.00 91.75 110 LYS A CA 1
ATOM 895 C C . LYS A 1 110 ? -12.771 2.481 12.284 1.00 91.75 110 LYS A C 1
ATOM 897 O O . LYS A 1 110 ? -12.781 3.678 12.567 1.00 91.75 110 LYS A O 1
ATOM 902 N N . LYS A 1 111 ? -11.902 1.632 12.845 1.00 91.31 111 LYS A N 1
ATOM 903 C CA . LYS A 1 111 ? -10.868 2.063 13.804 1.00 91.31 111 LYS A CA 1
ATOM 904 C C . LYS A 1 111 ? -9.812 2.955 13.151 1.00 91.31 111 LYS A C 1
ATOM 906 O O . LYS A 1 111 ? -9.422 3.944 13.764 1.00 91.31 111 LYS A O 1
ATOM 911 N N . GLN A 1 112 ? -9.354 2.624 11.942 1.00 90.69 112 GLN A N 1
ATOM 912 C CA . GLN A 1 112 ? -8.403 3.452 11.189 1.00 90.69 112 GLN A CA 1
ATOM 913 C C . GLN A 1 112 ? -8.985 4.841 10.922 1.00 90.69 112 GLN A C 1
ATOM 915 O O . GLN A 1 112 ? -8.353 5.837 11.264 1.00 90.69 112 GLN A O 1
ATOM 920 N N . LEU A 1 113 ? -10.221 4.908 10.425 1.00 89.69 113 LEU A N 1
ATOM 921 C CA . LEU A 1 113 ? -10.923 6.162 10.144 1.00 89.69 113 LEU A CA 1
ATOM 922 C C . LEU A 1 113 ? -11.087 7.030 11.401 1.00 89.69 113 LEU A C 1
ATOM 924 O O . LEU A 1 113 ? -10.806 8.223 11.369 1.00 89.69 113 LEU A O 1
ATOM 928 N N . ALA A 1 114 ? -11.419 6.425 12.545 1.00 89.31 114 ALA A N 1
ATOM 929 C CA . ALA A 1 114 ? -11.50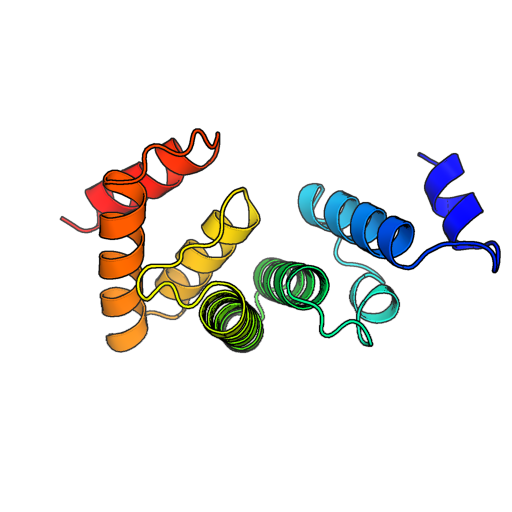1 7.145 13.816 1.00 89.31 114 ALA A CA 1
ATOM 930 C C . ALA A 1 114 ? -10.144 7.681 14.320 1.00 89.31 114 ALA A C 1
ATOM 932 O O . ALA A 1 114 ? -10.114 8.687 15.031 1.00 89.31 114 ALA A O 1
ATOM 933 N N . ILE A 1 115 ? -9.029 7.014 13.996 1.00 88.19 115 ILE A N 1
ATOM 934 C CA . ILE A 1 115 ? -7.673 7.510 14.291 1.00 88.19 115 ILE A CA 1
ATOM 935 C C . ILE A 1 115 ? -7.343 8.682 13.362 1.00 88.19 115 ILE A C 1
ATOM 937 O O . ILE A 1 115 ? -6.909 9.726 13.843 1.00 88.19 115 ILE A O 1
ATOM 941 N N . ILE A 1 116 ? -7.597 8.517 12.062 1.00 86.50 116 ILE A N 1
ATOM 942 C CA . ILE A 1 116 ? -7.389 9.519 11.010 1.00 86.50 116 ILE A CA 1
ATOM 943 C C . ILE A 1 116 ? -8.147 10.814 11.326 1.00 86.50 116 ILE A C 1
ATOM 945 O O . ILE A 1 116 ? -7.539 11.878 11.354 1.00 86.50 116 ILE A O 1
ATOM 949 N N . ALA A 1 117 ? -9.432 10.727 11.678 1.00 84.56 117 ALA A N 1
ATOM 950 C CA . ALA A 1 117 ? -10.265 11.885 12.011 1.00 84.56 117 ALA A CA 1
ATOM 951 C C . ALA A 1 117 ? -9.785 12.666 13.252 1.00 84.56 117 ALA A C 1
ATOM 953 O O . ALA A 1 117 ? -10.126 13.833 13.422 1.00 84.56 117 ALA A O 1
ATOM 954 N N . LYS A 1 118 ? -9.011 12.027 14.139 1.00 85.44 118 LYS A N 1
ATOM 955 C CA . LYS A 1 118 ? -8.418 12.657 15.332 1.00 85.44 118 LYS A CA 1
ATOM 956 C C . LYS A 1 118 ? -6.973 13.105 15.112 1.00 85.44 118 LYS A C 1
ATOM 958 O O . LYS A 1 118 ? -6.380 13.694 16.018 1.00 85.44 118 LYS A O 1
ATOM 963 N N . SER A 1 119 ? -6.389 12.776 13.963 1.00 81.50 119 SER A N 1
ATOM 964 C CA . SER A 1 119 ? -5.027 13.159 13.627 1.00 81.50 119 SER A CA 1
ATOM 965 C C . SER A 1 119 ? -4.942 14.666 13.393 1.00 81.50 119 SER A C 1
ATOM 967 O O . SER A 1 119 ? -5.865 15.277 12.863 1.00 81.50 119 SER A O 1
ATOM 969 N N . LYS A 1 120 ? -3.815 15.261 13.790 1.00 78.12 120 LYS A N 1
ATOM 970 C CA . LYS A 1 120 ? -3.455 16.646 13.442 1.00 78.12 120 LYS A CA 1
ATOM 971 C C . LYS A 1 120 ? -2.528 16.709 12.224 1.00 78.12 120 LYS A C 1
ATOM 973 O O . LYS A 1 120 ? -2.034 17.780 11.899 1.00 78.12 120 LYS A O 1
ATOM 978 N N . GLU A 1 121 ? -2.222 15.563 11.619 1.00 75.38 121 GLU A N 1
ATOM 979 C CA . GLU A 1 121 ? -1.363 15.488 10.440 1.00 75.38 121 GLU A CA 1
ATOM 980 C C . GLU A 1 121 ? -2.131 15.999 9.217 1.00 75.38 121 GLU A C 1
ATOM 982 O O . GLU A 1 121 ? -3.231 15.528 8.930 1.00 75.38 121 GLU A O 1
ATOM 987 N N . GLU A 1 122 ? -1.555 16.972 8.513 1.00 69.50 122 GLU A N 1
ATOM 988 C CA . GLU A 1 122 ? -2.104 17.479 7.258 1.00 69.50 122 GLU A CA 1
ATOM 989 C C . GLU A 1 122 ? -1.720 16.531 6.120 1.00 69.50 122 GLU A C 1
ATOM 991 O O . GLU A 1 122 ? -0.547 16.368 5.790 1.00 69.50 122 GLU A O 1
ATOM 996 N N . ASP A 1 123 ? -2.723 15.892 5.520 1.00 74.12 123 ASP A N 1
ATOM 997 C CA . ASP A 1 123 ? -2.561 15.036 4.351 1.00 74.12 123 ASP A CA 1
ATOM 998 C C . ASP A 1 123 ? -3.715 15.290 3.377 1.00 74.12 123 ASP A C 1
ATOM 1000 O O . ASP A 1 123 ? -4.883 15.305 3.771 1.00 74.12 123 ASP A O 1
ATOM 1004 N N . TYR A 1 124 ? -3.404 15.489 2.094 1.00 75.88 124 TYR A N 1
ATOM 1005 C CA . TYR A 1 124 ? -4.410 15.759 1.061 1.00 75.88 124 TYR A CA 1
ATOM 1006 C C . TYR A 1 124 ? -5.496 14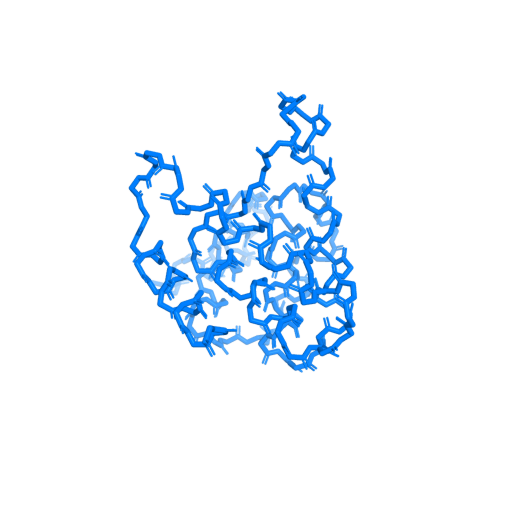.668 1.002 1.00 75.88 124 TYR A C 1
ATOM 1008 O O . TYR A 1 124 ? -6.686 14.959 0.852 1.00 75.88 124 TYR A O 1
ATOM 1016 N N . PHE A 1 125 ? -5.105 13.408 1.201 1.00 80.44 125 PHE A N 1
ATOM 1017 C CA . PHE A 1 125 ? -6.010 12.264 1.193 1.00 80.44 125 PHE 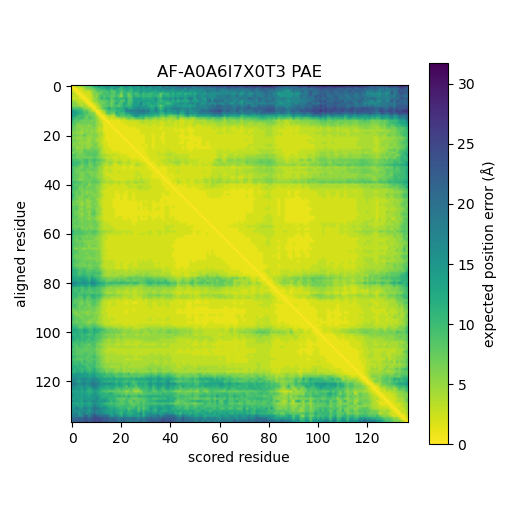A CA 1
ATOM 1018 C C . PHE A 1 125 ? -6.766 12.083 2.512 1.00 80.44 125 PHE A C 1
ATOM 1020 O O . PHE A 1 125 ? -7.700 11.281 2.549 1.00 80.44 125 PHE A O 1
ATOM 1027 N N . LEU A 1 126 ? -6.436 12.826 3.576 1.00 75.00 126 LEU A N 1
ATOM 1028 C CA . LEU A 1 126 ? -7.135 12.744 4.862 1.00 75.00 126 LEU A CA 1
ATOM 1029 C C . LEU A 1 126 ? -8.621 13.083 4.706 1.00 75.00 126 LEU A C 1
ATOM 1031 O O . LEU A 1 126 ? -9.479 12.357 5.202 1.00 75.00 126 LEU A O 1
ATOM 1035 N N . SER A 1 127 ? -8.927 14.155 3.969 1.00 73.94 127 SER A N 1
ATOM 1036 C CA . SER A 1 127 ? -10.303 14.610 3.733 1.00 73.94 127 SER A CA 1
ATOM 1037 C C . SER A 1 127 ? -11.144 13.545 3.021 1.00 73.94 127 SER A C 1
ATOM 1039 O O . SER A 1 127 ? -12.263 13.249 3.437 1.00 73.94 127 SER A O 1
ATOM 1041 N N . ILE A 1 128 ? -10.569 12.899 2.003 1.00 78.44 128 ILE A N 1
ATOM 1042 C CA . ILE A 1 128 ? -11.203 11.821 1.237 1.00 78.44 128 ILE A CA 1
ATOM 1043 C C . ILE A 1 128 ? -11.405 10.584 2.123 1.00 78.44 128 ILE A C 1
ATOM 1045 O O . ILE A 1 128 ? -12.462 9.955 2.089 1.00 78.44 128 ILE A O 1
ATOM 1049 N N . GLN A 1 129 ? -10.418 10.249 2.957 1.00 76.50 129 GLN A N 1
ATOM 1050 C CA . GLN A 1 129 ? -10.531 9.143 3.907 1.00 76.50 129 GLN A CA 1
ATOM 1051 C C . GLN A 1 129 ? -11.639 9.401 4.941 1.00 76.50 129 GLN A C 1
ATOM 1053 O O . GLN A 1 129 ? -12.423 8.498 5.212 1.00 76.50 129 GLN A O 1
ATOM 1058 N N . ILE A 1 130 ? -11.785 10.624 5.457 1.00 74.06 130 ILE A N 1
ATOM 1059 C CA . ILE A 1 130 ? -12.879 10.986 6.375 1.00 74.06 130 ILE A CA 1
ATOM 1060 C C . ILE A 1 130 ? -14.250 10.847 5.694 1.00 74.06 130 ILE A C 1
ATOM 1062 O O . ILE A 1 130 ? -15.185 10.339 6.309 1.00 74.06 130 ILE A O 1
ATOM 1066 N N . GLN A 1 131 ? -14.383 11.213 4.414 1.00 76.19 131 GLN A N 1
ATOM 1067 C CA . GLN A 1 131 ? -15.643 11.029 3.676 1.00 76.19 131 GLN A CA 1
ATOM 1068 C C . GLN A 1 131 ? -16.068 9.556 3.581 1.00 76.19 131 GLN A C 1
ATOM 1070 O O . GLN A 1 131 ? -17.259 9.261 3.688 1.00 76.19 131 GLN A O 1
ATOM 1075 N N . LEU A 1 132 ? -15.121 8.611 3.485 1.00 76.81 132 LEU A N 1
ATOM 1076 C CA . LEU A 1 132 ? -15.451 7.182 3.561 1.00 76.81 132 LEU A CA 1
ATOM 1077 C C . LEU A 1 132 ? -16.152 6.831 4.879 1.00 76.81 132 LEU A C 1
ATOM 1079 O O . LEU A 1 132 ? -17.074 6.024 4.866 1.00 76.81 132 LEU A O 1
ATOM 1083 N N . GLN A 1 133 ? -15.765 7.450 6.000 1.00 72.69 133 GLN A N 1
ATOM 1084 C CA . GLN A 1 133 ? -16.402 7.219 7.301 1.00 72.69 133 GLN A CA 1
ATOM 1085 C C . GLN A 1 133 ? -17.874 7.639 7.311 1.00 72.69 133 GLN A C 1
ATOM 1087 O O . GLN A 1 133 ? -18.695 6.942 7.903 1.00 72.69 133 GLN A O 1
ATOM 1092 N N . HIS A 1 134 ? -18.210 8.747 6.648 1.00 70.75 134 HIS A N 1
ATOM 1093 C CA . HIS A 1 134 ? -19.588 9.221 6.559 1.00 70.75 134 HIS A CA 1
ATOM 1094 C C . HIS A 1 134 ? -20.489 8.267 5.769 1.00 70.75 134 HIS A C 1
ATOM 1096 O O . HIS A 1 134 ? -21.646 8.115 6.134 1.00 70.75 134 HIS A O 1
ATOM 1102 N N . GLY A 1 135 ? -19.961 7.574 4.754 1.00 66.81 135 GLY A N 1
ATOM 1103 C CA . GLY A 1 135 ? -20.719 6.582 3.980 1.00 66.81 135 GLY A CA 1
ATOM 1104 C C . GLY A 1 135 ? -20.997 5.254 4.703 1.00 66.81 135 GLY A C 1
ATOM 1105 O O . GLY A 1 135 ? -21.714 4.418 4.162 1.00 66.81 135 GLY A O 1
ATOM 1106 N N . PHE A 1 136 ? -20.424 5.030 5.892 1.00 58.97 136 PHE A N 1
ATOM 1107 C CA . PHE A 1 136 ? -20.665 3.831 6.712 1.00 58.97 136 PHE A CA 1
ATOM 1108 C C . PHE A 1 136 ? -21.717 4.020 7.817 1.00 58.97 136 PHE A C 1
ATOM 1110 O O . PHE A 1 136 ? -22.031 3.036 8.498 1.00 58.97 136 PHE A O 1
ATOM 1117 N N . ASN A 1 137 ? -22.191 5.250 8.034 1.00 50.62 137 ASN A N 1
ATOM 1118 C CA . ASN A 1 137 ? -23.254 5.589 8.986 1.00 50.62 137 ASN A CA 1
ATOM 1119 C C . ASN A 1 137 ? -24.596 5.698 8.263 1.00 50.62 137 ASN A C 1
ATOM 1121 O O . ASN A 1 137 ? -25.608 5.356 8.911 1.00 50.62 137 ASN A O 1
#

Mean predicted aligned error: 5.75 Å

Secondary structure (DSSP, 8-state):
-HHHHHHHTSTT--HHHHHHHHHHHHHTT--TTHHHHHTT--SHHHHHHHHHHHHHTT-HHHHHHHHHHHHHHHHHHH--SS----HHHHHHHHHHHHHH--HHHHHHHHHHHHHHTT-----HHHHHHHHHHHTT-

Nearest PDB structures (foldseek):
  4ynw-assembly2_B  TM=6.097E-01  e=8.201E-01  Thermochaetoides thermophila DSM 1495
  5g05-assembly1_K  TM=5.918E-01  e=8.201E-01  Homo sapiens
  6ejn-assembly1_B  TM=5.765E-01  e=1.760E+00  Mus musculus
  6q6g-assembly1_K  TM=5.972E-01  e=6.960E+00  Homo sapiens
  8hme-assembly1_E  TM=3.566E-01  e=2.051E+00  Tetrahymena thermophila